Protein AF-A0A378Y1B1-F1 (afdb_monomer_lite)

Sequence (79 aa):
MNPQAMQEAMTLMEKAKKYDELIAFPERDCELRCSFCGKSQSEVDKMVTAKNICICNECIGLCAEILAEDDHGGFNTKE

Foldseek 3Di:
DDPVVVVVVVVVVVVVVVVVVVVCPPPDCPQLAAPPPRDGPVRAPDWDDDDPHIHGPVRVVVVVVVVVCPVPDDDPDDD

Structure (mmCIF, N/CA/C/O backbone):
data_AF-A0A378Y1B1-F1
#
_entry.id   AF-A0A378Y1B1-F1
#
loop_
_atom_site.group_PDB
_atom_site.id
_atom_site.type_symbol
_atom_site.label_atom_id
_atom_site.label_alt_id
_atom_site.label_comp_id
_atom_site.label_asym_id
_atom_site.label_entity_id
_atom_site.label_seq_id
_atom_site.pdbx_PDB_ins_code
_atom_site.Cartn_x
_atom_site.Cartn_y
_atom_site.Cartn_z
_atom_site.occupancy
_atom_site.B_iso_or_equiv
_atom_site.auth_seq_id
_atom_site.auth_comp_id
_atom_site.auth_asym_id
_atom_site.auth_atom_id
_atom_site.pdbx_PDB_model_num
ATOM 1 N N . MET A 1 1 ? -6.960 -7.498 54.284 1.00 51.53 1 MET A N 1
ATOM 2 C CA . MET A 1 1 ? -6.787 -6.863 52.959 1.00 51.53 1 MET A CA 1
ATOM 3 C C . MET A 1 1 ? -6.052 -5.558 53.168 1.00 51.53 1 MET A C 1
ATOM 5 O O . MET A 1 1 ? -6.495 -4.762 53.984 1.00 51.53 1 MET A O 1
ATOM 9 N N . ASN A 1 2 ? -4.889 -5.400 52.540 1.00 72.19 2 ASN A N 1
ATOM 10 C CA . ASN A 1 2 ? -4.059 -4.214 52.721 1.00 72.19 2 ASN A CA 1
ATOM 11 C C . ASN A 1 2 ? -4.642 -3.062 51.877 1.00 72.19 2 ASN A C 1
ATOM 13 O O . ASN A 1 2 ? -4.745 -3.235 50.660 1.00 72.19 2 ASN A O 1
ATOM 17 N N . PRO A 1 3 ? -5.019 -1.917 52.473 1.00 77.00 3 PRO A N 1
ATOM 18 C CA . PRO A 1 3 ? -5.536 -0.771 51.724 1.00 77.00 3 PRO A CA 1
ATOM 19 C C . PRO A 1 3 ? -4.533 -0.239 50.687 1.00 77.00 3 PRO A C 1
ATOM 21 O O . PRO A 1 3 ? -4.950 0.241 49.637 1.00 77.00 3 PRO A O 1
ATOM 24 N N . GLN A 1 4 ? -3.222 -0.399 50.912 1.00 80.06 4 GLN A N 1
ATOM 25 C CA . GLN A 1 4 ? -2.205 -0.007 49.927 1.00 80.06 4 GLN A CA 1
ATOM 26 C C . GLN A 1 4 ? -2.215 -0.890 48.677 1.00 80.06 4 GLN A C 1
ATOM 28 O O . GLN A 1 4 ? -2.123 -0.362 47.574 1.00 80.06 4 GLN A O 1
ATOM 33 N N . ALA A 1 5 ? -2.424 -2.201 48.822 1.00 75.00 5 ALA A N 1
ATOM 34 C CA . ALA A 1 5 ? -2.446 -3.114 47.678 1.00 75.00 5 ALA A CA 1
ATOM 35 C C . ALA A 1 5 ? -3.593 -2.787 46.701 1.00 75.00 5 ALA A C 1
ATOM 37 O O . ALA A 1 5 ? -3.455 -2.956 45.491 1.00 75.00 5 ALA A O 1
ATOM 38 N N . MET A 1 6 ? -4.720 -2.273 47.211 1.00 75.94 6 MET A N 1
ATOM 39 C CA . MET A 1 6 ? -5.822 -1.788 46.370 1.00 75.94 6 MET A CA 1
ATOM 40 C C . MET A 1 6 ? -5.482 -0.474 45.654 1.00 75.94 6 MET A C 1
ATOM 42 O O . MET A 1 6 ? -5.855 -0.301 44.494 1.00 75.94 6 MET A O 1
ATOM 46 N N . GLN A 1 7 ? -4.754 0.429 46.316 1.00 76.50 7 GLN A N 1
ATOM 47 C CA . GLN A 1 7 ? -4.288 1.684 45.720 1.00 76.50 7 GLN A CA 1
ATOM 48 C C . GLN A 1 7 ? -3.285 1.423 44.580 1.00 76.50 7 GLN A C 1
ATOM 50 O O . GLN A 1 7 ? -3.358 2.040 43.514 1.00 76.50 7 GLN A O 1
ATOM 55 N N . GLU A 1 8 ? -2.371 0.470 44.783 1.00 78.19 8 GLU A N 1
ATOM 56 C CA . GLU A 1 8 ? -1.370 0.064 43.792 1.00 78.19 8 GLU A CA 1
ATOM 57 C C . GLU A 1 8 ? -2.016 -0.605 42.574 1.00 78.19 8 GLU A C 1
ATOM 59 O O . GLU A 1 8 ? -1.630 -0.316 41.441 1.00 78.19 8 GLU A O 1
ATOM 64 N N . ALA A 1 9 ? -3.052 -1.424 42.787 1.00 75.00 9 ALA A N 1
ATOM 65 C CA . ALA A 1 9 ? -3.812 -2.054 41.710 1.00 75.00 9 ALA A CA 1
ATOM 66 C C . ALA A 1 9 ? -4.537 -1.028 40.816 1.00 75.00 9 ALA A C 1
ATOM 68 O O . ALA A 1 9 ? -4.484 -1.152 39.593 1.00 75.00 9 ALA A O 1
ATOM 69 N N . MET A 1 10 ? -5.152 0.015 41.393 1.00 73.75 10 MET A N 1
ATOM 70 C CA . MET A 1 10 ? -5.778 1.093 40.606 1.00 73.75 10 MET A CA 1
ATOM 71 C C . MET A 1 10 ? -4.740 1.893 39.805 1.00 73.75 10 MET A C 1
ATOM 73 O O . MET A 1 10 ? -4.903 2.085 38.600 1.00 73.75 10 MET A O 1
ATOM 77 N N . THR A 1 11 ? -3.611 2.230 40.433 1.00 77.94 11 THR A N 1
ATOM 78 C CA . THR A 1 11 ? -2.515 2.972 39.783 1.00 77.94 11 THR A CA 1
ATOM 79 C C . THR A 1 11 ? -1.876 2.176 38.631 1.00 77.94 11 THR A C 1
ATOM 81 O O . THR A 1 11 ? -1.449 2.741 37.620 1.00 77.94 11 THR A O 1
ATOM 84 N N . LEU A 1 12 ? -1.800 0.845 38.756 1.00 76.69 12 LEU A N 1
ATOM 85 C CA . LEU A 1 12 ? -1.290 -0.048 37.711 1.00 76.69 12 LEU A CA 1
ATOM 86 C C . LEU A 1 12 ? -2.224 -0.077 36.487 1.00 76.69 12 LEU A C 1
ATOM 88 O O . LEU A 1 12 ? -1.748 -0.034 35.353 1.00 76.69 12 LEU A O 1
ATOM 92 N N . MET A 1 13 ? -3.542 -0.095 36.710 1.00 72.75 13 MET A N 1
ATOM 93 C CA . MET A 1 13 ? -4.546 -0.049 35.639 1.00 72.75 13 MET A CA 1
ATOM 94 C C . MET A 1 13 ? -4.532 1.291 34.888 1.00 72.75 13 MET A C 1
ATOM 96 O O . MET A 1 13 ? -4.687 1.313 33.668 1.00 72.75 13 MET A O 1
ATOM 100 N N . GLU A 1 14 ? -4.287 2.406 35.580 1.00 73.69 14 GLU A N 1
ATOM 101 C CA . GLU A 1 14 ? -4.132 3.728 34.954 1.00 73.69 14 GLU A CA 1
ATOM 102 C C . GLU A 1 14 ? -2.872 3.811 34.079 1.00 73.69 14 GLU A C 1
ATOM 104 O O . GLU A 1 14 ? -2.916 4.339 32.966 1.00 73.69 14 GLU A O 1
ATOM 109 N N . LYS A 1 15 ? -1.754 3.223 34.528 1.00 71.00 15 LYS A N 1
ATOM 110 C CA . LYS A 1 15 ? -0.539 3.106 33.705 1.00 71.00 15 LYS A CA 1
ATOM 111 C C . LYS A 1 15 ? -0.761 2.217 32.484 1.00 71.00 15 LYS A C 1
ATOM 113 O O . LYS A 1 15 ? -0.263 2.556 31.417 1.00 71.00 15 LYS A O 1
ATOM 118 N N . ALA A 1 16 ? -1.516 1.125 32.614 1.00 66.75 16 ALA A N 1
ATOM 119 C CA . ALA A 1 16 ? -1.829 0.240 31.493 1.00 66.75 16 ALA A CA 1
ATOM 120 C C . ALA A 1 16 ? -2.606 0.966 30.378 1.00 66.75 16 ALA A C 1
ATOM 122 O O . ALA A 1 16 ? -2.267 0.788 29.214 1.00 66.75 16 ALA A O 1
ATOM 123 N N . LYS A 1 17 ? -3.544 1.867 30.715 1.00 66.62 17 LYS A N 1
ATOM 124 C CA . LYS A 1 17 ? -4.228 2.722 29.720 1.00 66.62 17 LYS A CA 1
ATOM 125 C C . LYS A 1 17 ? -3.269 3.649 28.970 1.00 66.62 17 LYS A C 1
ATOM 127 O O . LYS A 1 17 ? -3.411 3.835 27.770 1.00 66.62 17 LYS A O 1
ATOM 132 N N . LYS A 1 18 ? -2.259 4.194 29.659 1.00 69.44 18 LYS A N 1
ATOM 133 C CA . LYS A 1 18 ? -1.217 5.018 29.026 1.00 69.44 18 LYS A CA 1
ATOM 134 C C . LYS A 1 18 ? -0.357 4.215 28.045 1.00 69.44 18 LYS A C 1
ATOM 136 O O . LYS A 1 18 ? 0.074 4.762 27.038 1.00 69.44 18 LYS A O 1
ATOM 141 N N . TYR A 1 19 ? -0.080 2.944 28.342 1.00 60.84 19 TYR A N 1
ATOM 142 C CA . TYR A 1 19 ? 0.627 2.067 27.406 1.00 60.84 19 TYR A CA 1
ATOM 143 C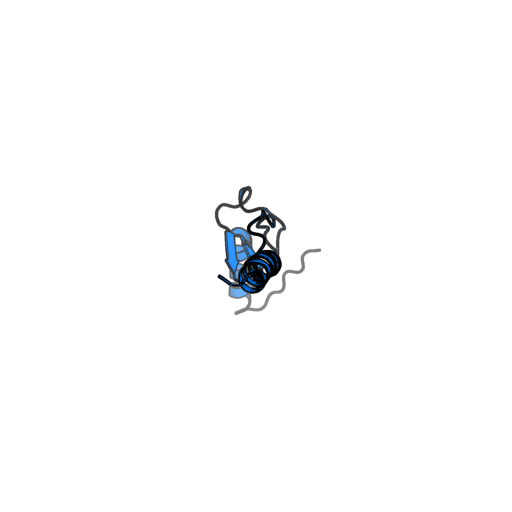 C . TYR A 1 19 ? -0.260 1.670 26.228 1.00 60.84 19 TYR A C 1
ATOM 145 O O . TYR A 1 19 ? 0.234 1.674 25.112 1.00 60.84 19 TYR A O 1
ATOM 153 N N . ASP A 1 20 ? -1.552 1.421 26.447 1.00 59.84 20 ASP A N 1
ATOM 154 C CA . ASP A 1 20 ? -2.526 1.175 25.375 1.00 59.84 20 ASP A CA 1
ATOM 155 C C . ASP A 1 20 ? -2.584 2.351 24.378 1.00 59.84 20 ASP A C 1
ATOM 157 O O . ASP A 1 20 ? -2.524 2.143 23.172 1.00 59.84 20 ASP A O 1
ATOM 161 N N . GLU A 1 21 ? -2.520 3.597 24.866 1.00 53.78 21 GLU A N 1
ATOM 162 C CA . GLU A 1 21 ? -2.428 4.807 24.029 1.00 53.78 21 GLU A CA 1
ATOM 163 C C . GLU A 1 21 ? -1.121 4.897 23.208 1.00 53.78 21 GLU A C 1
ATOM 165 O O . GLU A 1 21 ? -1.093 5.525 22.152 1.00 53.78 21 GLU A O 1
ATOM 170 N N . LEU A 1 22 ? -0.039 4.248 23.658 1.00 56.59 22 LEU A N 1
ATOM 171 C CA . LEU A 1 22 ? 1.238 4.152 22.932 1.00 56.59 22 LEU A CA 1
ATOM 172 C C . LEU A 1 22 ? 1.269 2.990 21.923 1.00 56.59 22 LEU A C 1
ATOM 174 O O . LEU A 1 22 ? 2.136 2.977 21.050 1.00 56.59 22 LEU A O 1
ATOM 178 N N . ILE A 1 23 ? 0.338 2.033 22.032 1.00 55.41 23 ILE A N 1
ATOM 179 C CA . ILE A 1 23 ? 0.106 0.948 21.058 1.00 55.41 23 ILE A CA 1
ATOM 180 C C . ILE A 1 23 ? -1.207 1.179 20.292 1.00 55.41 23 ILE A C 1
ATOM 182 O O . ILE A 1 23 ? -1.698 0.295 19.591 1.00 55.41 23 ILE A O 1
ATOM 186 N N . ALA A 1 24 ? -1.756 2.393 20.350 1.00 49.16 24 ALA A N 1
ATOM 187 C CA . ALA A 1 24 ? -2.699 2.849 19.352 1.00 49.16 24 ALA A CA 1
ATOM 188 C C . ALA A 1 24 ? -1.927 2.966 18.032 1.00 49.16 24 ALA A C 1
ATOM 190 O O . ALA A 1 24 ? -1.430 4.032 17.680 1.00 49.16 24 ALA A O 1
ATOM 191 N N . PHE A 1 25 ? -1.816 1.861 17.290 1.00 50.94 25 PHE A N 1
ATOM 192 C CA . PHE A 1 25 ? -1.770 1.957 15.841 1.00 50.94 25 PHE A CA 1
ATOM 193 C C . PHE A 1 25 ? -3.055 2.697 15.482 1.00 50.94 25 PHE A C 1
ATOM 195 O O . PHE A 1 25 ? -4.134 2.171 15.755 1.00 50.94 25 PHE A O 1
ATOM 202 N N . PRO A 1 26 ? -2.995 3.946 14.998 1.00 51.47 26 PRO A N 1
ATOM 203 C CA . PRO A 1 26 ? -4.201 4.642 14.612 1.00 51.47 26 PRO A CA 1
ATOM 204 C C . PRO A 1 26 ? -4.790 3.894 13.414 1.00 51.47 26 PRO A C 1
ATOM 206 O O . PRO A 1 26 ? -4.458 4.176 12.270 1.00 51.47 26 PRO A O 1
ATOM 209 N N . GLU A 1 27 ? -5.695 2.953 13.670 1.00 57.88 27 GLU A N 1
ATOM 210 C CA . GLU A 1 27 ? -6.613 2.370 12.687 1.00 57.88 27 GLU A CA 1
ATOM 211 C C . GLU A 1 27 ? -7.667 3.411 12.269 1.00 57.88 27 GLU A C 1
ATOM 213 O O . GLU A 1 27 ? -8.861 3.138 12.214 1.00 57.88 27 GLU A O 1
ATOM 218 N N . ARG A 1 28 ? -7.251 4.661 12.055 1.00 50.41 28 ARG A N 1
ATOM 219 C CA . ARG A 1 28 ? -8.132 5.772 11.707 1.00 50.41 28 ARG A CA 1
ATOM 220 C C . ARG A 1 28 ? -7.597 6.422 10.453 1.00 50.41 28 ARG A C 1
ATOM 222 O O . ARG A 1 28 ? -6.732 7.288 10.528 1.00 50.41 28 ARG A O 1
ATOM 229 N N . ASP A 1 29 ? -8.103 5.913 9.334 1.00 53.69 29 ASP A N 1
ATOM 230 C CA . ASP A 1 29 ? -8.184 6.579 8.037 1.00 53.69 29 ASP A CA 1
ATOM 231 C C . ASP A 1 29 ? -6.979 7.463 7.699 1.00 53.69 29 ASP A C 1
ATOM 233 O O . ASP A 1 29 ? -7.108 8.646 7.385 1.00 53.69 29 ASP A O 1
ATOM 237 N N . CYS A 1 30 ? -5.775 6.885 7.728 1.00 51.25 30 CYS A N 1
ATOM 238 C CA . CYS A 1 30 ? -4.727 7.419 6.876 1.00 51.25 30 CYS A CA 1
ATOM 239 C C . CYS A 1 30 ? -5.184 7.060 5.469 1.00 51.25 30 CYS A C 1
ATOM 241 O O . CYS A 1 30 ? -5.060 5.901 5.076 1.00 51.25 30 CYS A O 1
ATOM 243 N N . GLU A 1 31 ? -5.862 8.008 4.814 1.00 66.69 31 GLU A N 1
ATOM 244 C CA . GLU A 1 31 ? -6.455 7.859 3.490 1.00 66.69 31 GLU A CA 1
ATOM 245 C C . GLU A 1 31 ? -5.519 7.003 2.644 1.00 66.69 31 GLU A C 1
ATOM 247 O O . GLU A 1 31 ? -4.406 7.432 2.332 1.00 66.69 31 GLU A O 1
ATOM 252 N N . LEU A 1 32 ? -5.927 5.755 2.380 1.00 78.44 32 LEU A N 1
ATOM 253 C CA . LEU A 1 32 ? -5.117 4.799 1.639 1.00 78.44 32 LEU A CA 1
ATOM 254 C C . LEU A 1 32 ? -4.981 5.373 0.232 1.00 78.44 32 LEU A C 1
ATOM 256 O O . LEU A 1 32 ? -5.876 5.241 -0.603 1.00 78.44 32 LEU A O 1
ATOM 260 N N . ARG A 1 33 ? -3.902 6.128 0.038 1.00 87.88 33 ARG A N 1
ATOM 261 C CA . ARG A 1 33 ? -3.622 6.950 -1.130 1.00 87.88 33 ARG A CA 1
ATOM 262 C C . ARG A 1 33 ? -2.396 6.395 -1.804 1.00 87.88 33 ARG A C 1
ATOM 264 O O . ARG A 1 33 ? -1.375 6.150 -1.162 1.00 87.88 33 ARG A O 1
ATOM 271 N N . CYS A 1 34 ? -2.479 6.216 -3.112 1.00 90.00 34 CYS A N 1
ATOM 272 C CA . CYS A 1 34 ? -1.340 5.767 -3.882 1.00 90.00 34 CYS A CA 1
ATOM 273 C C . CYS A 1 34 ? -0.190 6.776 -3.761 1.00 90.00 34 CYS A C 1
ATOM 275 O O . CYS A 1 34 ? -0.357 7.952 -4.073 1.00 90.00 34 CYS A O 1
ATOM 277 N N . SER A 1 35 ? 0.998 6.310 -3.379 1.00 88.44 35 SER A N 1
ATOM 278 C CA . SER A 1 35 ? 2.188 7.159 -3.248 1.00 88.44 35 SER A CA 1
ATOM 279 C C . SER A 1 35 ? 2.701 7.713 -4.585 1.00 88.44 35 SER A C 1
ATOM 281 O O . SER A 1 35 ? 3.536 8.609 -4.583 1.00 88.44 35 SER A O 1
ATOM 283 N N . PHE A 1 36 ? 2.215 7.193 -5.716 1.00 89.31 36 PHE A N 1
ATOM 284 C CA . PHE A 1 36 ? 2.640 7.593 -7.060 1.00 89.31 36 PHE A CA 1
ATOM 285 C C . PHE A 1 36 ? 1.675 8.591 -7.706 1.00 89.31 36 PHE A C 1
ATOM 287 O O . PHE A 1 36 ? 2.112 9.606 -8.235 1.00 89.31 36 PHE A O 1
ATOM 294 N N . CYS A 1 37 ? 0.366 8.321 -7.659 1.00 91.38 37 CYS A N 1
ATOM 295 C CA . CYS A 1 37 ? -0.651 9.161 -8.303 1.00 91.38 37 CYS A CA 1
ATOM 296 C C . CYS A 1 37 ? -1.540 9.947 -7.325 1.00 91.38 37 CYS A C 1
ATOM 298 O O . CYS A 1 37 ? -2.340 10.765 -7.764 1.00 91.38 37 CYS A O 1
ATOM 300 N N . GLY A 1 38 ? -1.445 9.696 -6.015 1.00 87.62 38 GLY A N 1
ATOM 301 C CA . GLY A 1 38 ? -2.225 10.382 -4.976 1.00 87.62 38 GLY A CA 1
ATOM 302 C C . GLY A 1 38 ? -3.690 9.941 -4.841 1.00 87.62 38 GLY A C 1
ATOM 303 O O . GLY A 1 38 ? -4.356 10.368 -3.893 1.00 87.62 38 GLY A O 1
ATOM 304 N N . LYS A 1 39 ? -4.181 9.080 -5.746 1.00 89.50 39 LYS A N 1
ATOM 305 C CA . LYS A 1 39 ? -5.561 8.569 -5.749 1.00 89.50 39 LYS A CA 1
ATOM 306 C C . LYS A 1 39 ? -5.872 7.761 -4.495 1.00 89.50 39 LYS A C 1
ATOM 308 O O . LYS A 1 39 ? -5.054 6.937 -4.080 1.00 89.50 39 LYS A O 1
ATOM 313 N N . SER A 1 40 ? -7.062 7.957 -3.941 1.00 89.69 40 SER A N 1
ATOM 314 C CA . SER A 1 40 ? -7.569 7.190 -2.801 1.00 89.69 40 SER A CA 1
ATOM 315 C C . SER A 1 40 ? -8.064 5.801 -3.217 1.00 89.69 40 SER A C 1
ATOM 317 O O . SER A 1 40 ? -8.375 5.564 -4.383 1.00 89.69 40 SER A O 1
ATOM 319 N N . GLN A 1 41 ? -8.203 4.881 -2.259 1.00 83.88 41 GLN A N 1
ATOM 320 C CA . GLN A 1 41 ? -8.739 3.532 -2.495 1.00 83.88 41 GLN A CA 1
ATOM 321 C C . GLN A 1 41 ? -10.109 3.531 -3.200 1.00 83.88 41 GLN A C 1
ATOM 323 O O . GLN A 1 41 ? -10.370 2.639 -3.995 1.00 83.88 41 GLN A O 1
ATOM 328 N N . SER A 1 42 ? -10.954 4.541 -2.970 1.00 86.25 42 SER A N 1
ATOM 329 C CA . SER A 1 42 ? -12.259 4.674 -3.640 1.00 86.25 42 SER A CA 1
ATOM 330 C C . SER A 1 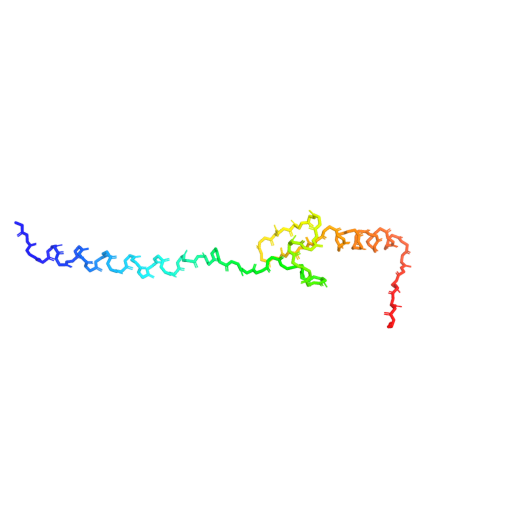42 ? -12.175 5.059 -5.123 1.00 86.25 42 SER A C 1
ATOM 332 O O . SER A 1 42 ? -13.165 4.930 -5.836 1.00 86.25 42 SER A O 1
ATOM 334 N N . GLU A 1 43 ? -11.032 5.568 -5.587 1.00 87.19 43 GLU A N 1
ATOM 335 C CA . GLU A 1 43 ? -10.833 6.042 -6.965 1.00 87.19 43 GLU A CA 1
ATOM 336 C C . GLU A 1 43 ? -10.192 4.986 -7.876 1.00 87.19 43 GLU A C 1
ATOM 338 O O . GLU A 1 43 ? -10.015 5.229 -9.071 1.00 87.19 43 GLU A O 1
ATOM 343 N N . VAL A 1 44 ? -9.805 3.832 -7.326 1.00 88.88 44 VAL A N 1
ATOM 344 C CA . VAL A 1 44 ? -9.066 2.787 -8.042 1.00 88.88 44 VAL A CA 1
ATOM 345 C C . VAL A 1 44 ? -9.729 1.430 -7.843 1.00 88.88 44 VAL A C 1
ATOM 347 O O . VAL A 1 44 ? -10.291 1.151 -6.790 1.00 88.88 44 VAL A O 1
ATOM 350 N N . ASP A 1 45 ? -9.642 0.563 -8.852 1.00 86.06 45 ASP A N 1
ATOM 351 C CA . ASP A 1 45 ? -10.243 -0.778 -8.795 1.00 86.06 45 ASP A CA 1
ATOM 352 C C . ASP A 1 45 ? -9.548 -1.654 -7.743 1.00 86.06 45 ASP A C 1
ATOM 354 O O . ASP A 1 45 ? -10.188 -2.396 -6.996 1.00 86.06 45 ASP A O 1
ATOM 358 N N . LYS A 1 46 ? -8.213 -1.555 -7.664 1.00 86.69 46 LYS A N 1
ATOM 359 C CA . LYS A 1 46 ? -7.403 -2.295 -6.69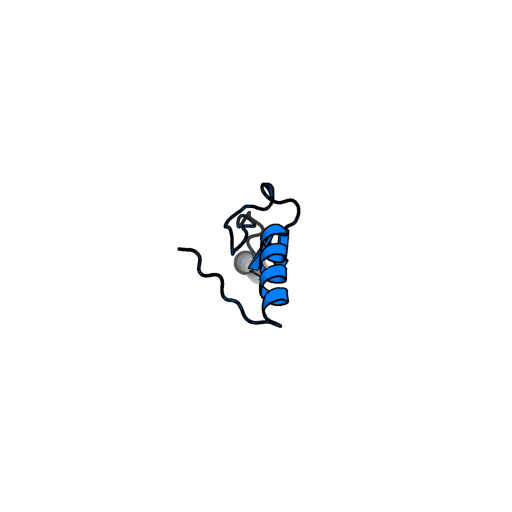2 1.00 86.69 46 LYS A CA 1
ATOM 360 C C . LYS A 1 46 ? -6.270 -1.430 -6.163 1.00 86.69 46 LYS A C 1
ATOM 362 O O . LYS A 1 46 ? -5.556 -0.767 -6.917 1.00 86.69 46 LYS A O 1
ATOM 367 N N . MET A 1 47 ? -6.058 -1.517 -4.856 1.00 89.12 47 MET A N 1
ATOM 368 C CA . MET A 1 47 ? -4.929 -0.908 -4.167 1.00 89.12 47 MET A CA 1
ATOM 369 C C . MET A 1 47 ? -4.162 -1.976 -3.393 1.00 89.12 47 MET A C 1
ATOM 371 O O . MET A 1 47 ? -4.754 -2.776 -2.671 1.00 89.12 47 MET A O 1
ATOM 375 N N . VAL A 1 48 ? -2.844 -1.988 -3.567 1.00 89.06 48 VAL A N 1
ATOM 376 C CA . VAL A 1 48 ? -1.918 -2.870 -2.863 1.00 89.06 48 VAL A CA 1
ATOM 377 C C . VAL A 1 48 ? -1.226 -2.058 -1.779 1.00 89.06 48 VAL A C 1
ATOM 379 O O . VAL A 1 48 ? -0.555 -1.066 -2.068 1.00 89.06 48 VAL A O 1
ATOM 382 N N . THR A 1 49 ? -1.373 -2.501 -0.535 1.00 86.25 49 THR A N 1
ATOM 383 C CA . THR A 1 49 ? -0.720 -1.888 0.623 1.00 86.25 49 THR A CA 1
ATOM 384 C C . THR A 1 49 ? 0.369 -2.819 1.132 1.00 86.25 49 THR A C 1
ATOM 386 O O . THR A 1 49 ? 0.104 -3.964 1.495 1.00 86.25 49 THR A O 1
ATOM 389 N N . ALA A 1 50 ? 1.606 -2.331 1.167 1.00 80.19 50 ALA A N 1
ATOM 390 C CA . ALA A 1 50 ? 2.746 -3.035 1.736 1.00 80.19 50 ALA A CA 1
ATOM 391 C C . ALA A 1 50 ? 3.367 -2.170 2.837 1.00 80.19 50 ALA A C 1
ATOM 393 O O . ALA A 1 50 ? 3.936 -1.113 2.565 1.00 80.19 50 ALA A O 1
ATOM 394 N N . LYS A 1 51 ? 3.287 -2.630 4.093 1.00 81.62 51 LYS A N 1
ATOM 395 C CA . LYS A 1 51 ? 3.721 -1.871 5.282 1.00 81.62 51 LYS A CA 1
ATOM 396 C C . LYS A 1 51 ? 3.077 -0.470 5.325 1.00 81.62 51 LYS A C 1
ATOM 398 O O . LYS A 1 51 ? 1.894 -0.375 5.613 1.00 81.62 51 LYS A O 1
ATOM 403 N N . ASN A 1 52 ? 3.850 0.575 5.001 1.00 78.31 52 ASN A N 1
ATOM 404 C CA . ASN A 1 52 ? 3.459 1.992 5.008 1.00 78.31 52 ASN A CA 1
ATOM 405 C C . ASN A 1 52 ? 3.364 2.597 3.590 1.00 78.31 52 ASN A C 1
ATOM 407 O O . ASN A 1 52 ? 3.329 3.815 3.448 1.00 78.31 52 ASN A O 1
ATOM 411 N N . ILE A 1 53 ? 3.408 1.775 2.535 1.00 83.25 53 ILE A N 1
ATOM 412 C CA . ILE A 1 53 ? 3.378 2.219 1.134 1.00 83.25 53 ILE A CA 1
ATOM 413 C C . ILE A 1 53 ? 2.123 1.663 0.467 1.00 83.25 53 ILE A C 1
ATOM 415 O O . ILE A 1 53 ? 1.811 0.480 0.617 1.00 83.25 53 ILE A O 1
ATOM 419 N N . CYS A 1 54 ? 1.436 2.508 -0.301 1.00 89.25 54 CYS A N 1
ATOM 420 C CA . CYS A 1 54 ? 0.250 2.134 -1.063 1.00 89.25 54 CYS A CA 1
ATOM 421 C C . CYS A 1 54 ? 0.482 2.392 -2.557 1.00 89.25 54 CYS A C 1
ATOM 423 O O . CYS A 1 54 ? 0.935 3.469 -2.953 1.00 89.25 54 CYS A O 1
ATOM 425 N N . ILE A 1 55 ? 0.140 1.425 -3.404 1.00 90.81 55 ILE A N 1
ATOM 426 C CA . ILE A 1 55 ? 0.231 1.5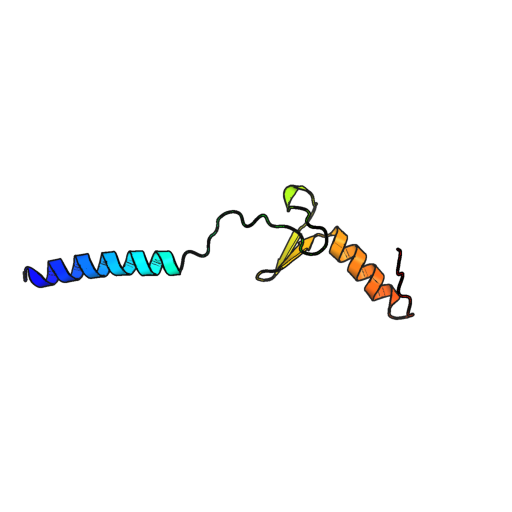37 -4.865 1.00 90.81 55 ILE A CA 1
ATOM 427 C C . ILE A 1 55 ? -1.056 1.017 -5.517 1.00 90.81 55 ILE A C 1
ATOM 429 O O . ILE A 1 55 ? -1.579 -0.021 -5.119 1.00 90.81 55 ILE A O 1
ATOM 433 N N . CYS A 1 56 ? -1.609 1.743 -6.493 1.00 93.19 56 CYS A N 1
ATOM 434 C CA . CYS A 1 56 ? -2.810 1.309 -7.213 1.00 93.19 56 CYS A CA 1
ATOM 435 C C . CYS A 1 56 ? -2.480 0.436 -8.431 1.00 93.19 56 CYS A C 1
ATOM 437 O O . CYS A 1 56 ? -1.359 0.456 -8.939 1.00 93.19 56 CYS A O 1
ATOM 439 N N . ASN A 1 57 ? -3.474 -0.299 -8.931 1.00 92.25 57 ASN A N 1
ATOM 440 C CA . ASN A 1 57 ? -3.331 -1.169 -10.100 1.00 92.25 57 ASN A CA 1
ATOM 441 C C . ASN A 1 57 ? -2.866 -0.440 -11.367 1.00 92.25 57 ASN A C 1
ATOM 443 O O . ASN A 1 57 ? -2.092 -1.008 -12.130 1.00 92.25 57 ASN A O 1
ATOM 447 N N . GLU A 1 58 ? -3.303 0.802 -11.581 1.00 92.50 58 GLU A N 1
ATOM 448 C CA . GLU A 1 58 ? -2.877 1.608 -12.732 1.00 92.50 58 GLU A CA 1
ATOM 449 C C . GLU A 1 58 ? -1.376 1.907 -12.665 1.00 92.50 58 GLU A C 1
ATOM 451 O O . GLU A 1 58 ? -0.657 1.685 -13.634 1.00 92.50 58 GLU A O 1
ATOM 456 N N . CYS A 1 59 ? -0.877 2.343 -11.502 1.00 93.06 59 CYS A N 1
ATOM 457 C CA . CYS A 1 59 ? 0.549 2.604 -11.309 1.00 93.06 59 CYS A CA 1
ATOM 458 C C . CYS A 1 59 ? 1.387 1.328 -11.403 1.00 93.06 59 CYS A C 1
ATOM 460 O O . CYS A 1 59 ? 2.476 1.378 -11.959 1.00 93.06 59 CYS A O 1
ATOM 462 N N . ILE A 1 60 ? 0.886 0.186 -10.912 1.00 91.62 60 ILE A N 1
ATOM 463 C CA . ILE A 1 60 ? 1.560 -1.108 -11.102 1.00 91.62 60 ILE A CA 1
ATOM 464 C C . ILE A 1 60 ? 1.686 -1.426 -12.594 1.00 91.62 60 ILE A C 1
ATOM 466 O O . ILE A 1 60 ? 2.761 -1.831 -13.021 1.00 91.62 60 ILE A O 1
ATOM 470 N N . GLY A 1 61 ? 0.617 -1.227 -13.375 1.00 90.88 61 GLY A N 1
ATOM 471 C CA . GLY A 1 61 ? 0.626 -1.433 -14.825 1.00 90.88 61 GLY A CA 1
ATOM 472 C C . GLY A 1 61 ? 1.667 -0.558 -15.516 1.00 90.88 61 GL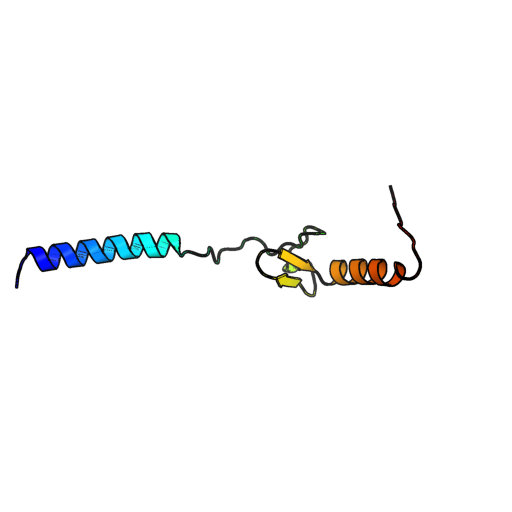Y A C 1
ATOM 473 O O . GLY A 1 61 ? 2.564 -1.086 -16.162 1.00 90.88 61 GLY A O 1
ATOM 474 N N . LEU A 1 62 ? 1.630 0.751 -15.260 1.00 89.94 62 LEU A N 1
ATOM 475 C CA . LEU A 1 62 ? 2.584 1.703 -15.835 1.00 89.94 62 LEU A CA 1
ATOM 476 C C . LEU A 1 62 ? 4.033 1.374 -15.454 1.00 89.94 62 LEU A C 1
ATOM 478 O O . LEU A 1 62 ? 4.917 1.393 -16.303 1.00 89.94 62 LEU A O 1
ATOM 482 N N . CYS A 1 63 ? 4.293 1.047 -14.185 1.00 89.44 63 CYS A N 1
ATOM 483 C CA . CYS A 1 63 ? 5.624 0.630 -13.755 1.00 89.44 63 CYS A CA 1
ATOM 484 C C . CYS A 1 63 ? 6.049 -0.681 -14.426 1.00 89.44 63 CYS A C 1
ATOM 486 O O . CYS A 1 63 ? 7.210 -0.809 -14.795 1.00 89.44 63 CYS A O 1
ATOM 488 N N . ALA A 1 64 ? 5.141 -1.644 -14.588 1.00 87.56 64 ALA A N 1
ATOM 489 C CA . ALA A 1 64 ? 5.436 -2.910 -15.248 1.00 87.56 64 ALA A CA 1
ATOM 490 C C . ALA A 1 64 ? 5.729 -2.727 -16.744 1.00 87.56 64 ALA A C 1
ATOM 492 O O . ALA A 1 64 ? 6.626 -3.389 -17.250 1.00 87.56 64 ALA A O 1
ATOM 493 N N . GLU A 1 65 ? 5.026 -1.818 -17.426 1.00 87.19 65 GLU A N 1
ATOM 494 C CA . GLU A 1 65 ? 5.303 -1.445 -18.818 1.00 87.19 65 GLU A CA 1
ATOM 495 C C . GLU A 1 65 ? 6.700 -0.827 -18.947 1.00 87.19 65 GLU A C 1
ATOM 497 O O . GLU A 1 65 ? 7.517 -1.337 -19.706 1.00 87.19 65 GLU A O 1
ATOM 502 N N . ILE A 1 66 ? 7.025 0.167 -18.112 1.00 86.25 66 ILE A N 1
ATOM 503 C CA . ILE A 1 66 ? 8.350 0.811 -18.100 1.00 86.25 66 ILE A CA 1
ATOM 504 C C . ILE A 1 66 ? 9.466 -0.207 -17.811 1.00 86.25 66 ILE A C 1
ATOM 506 O O . ILE A 1 66 ? 10.519 -0.176 -18.439 1.00 86.25 66 ILE A O 1
ATOM 510 N N . LEU A 1 67 ? 9.249 -1.121 -16.859 1.00 83.62 67 LEU A N 1
ATOM 511 C CA . LEU A 1 67 ? 10.223 -2.162 -16.511 1.00 83.62 67 LEU A CA 1
ATOM 512 C C . LEU A 1 67 ? 10.374 -3.216 -17.612 1.00 83.62 67 LEU A C 1
ATOM 514 O O . LEU A 1 67 ? 11.464 -3.750 -17.793 1.00 83.62 67 LEU A O 1
ATOM 518 N N . ALA A 1 68 ? 9.296 -3.532 -18.331 1.00 82.19 68 ALA A N 1
ATOM 519 C CA . ALA A 1 68 ? 9.337 -4.439 -19.471 1.00 82.19 68 ALA A CA 1
ATOM 520 C C . ALA A 1 68 ? 10.041 -3.805 -20.683 1.00 82.19 68 ALA A C 1
ATOM 522 O O . ALA A 1 68 ? 10.661 -4.520 -21.466 1.00 82.19 68 ALA A O 1
ATOM 523 N N . GLU A 1 69 ? 9.982 -2.478 -20.821 1.00 67.00 69 GLU A N 1
ATOM 524 C CA . GLU A 1 69 ? 10.710 -1.723 -21.847 1.00 67.00 69 GLU A CA 1
ATOM 525 C C . GLU A 1 69 ? 12.221 -1.600 -21.549 1.00 67.00 69 GLU A C 1
ATOM 527 O O . GLU A 1 69 ? 13.006 -1.403 -22.474 1.00 67.00 69 GLU A O 1
ATOM 532 N N . ASP A 1 70 ? 12.674 -1.781 -20.300 1.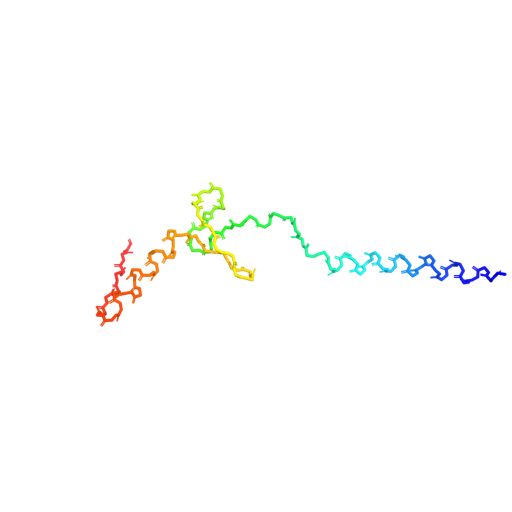00 57.78 70 ASP A N 1
ATOM 533 C CA . ASP A 1 70 ? 14.088 -1.603 -19.914 1.00 57.78 70 ASP A CA 1
ATOM 534 C C . ASP A 1 70 ? 15.025 -2.758 -20.345 1.00 57.78 70 ASP A C 1
ATOM 536 O O . ASP A 1 70 ? 16.241 -2.574 -20.383 1.00 57.78 70 ASP A O 1
ATOM 540 N N . ASP A 1 71 ? 14.502 -3.910 -20.799 1.00 55.19 71 ASP A N 1
ATOM 541 C CA . ASP A 1 71 ? 15.323 -4.927 -21.503 1.00 55.19 71 ASP A CA 1
ATOM 542 C C . ASP A 1 71 ? 15.831 -4.399 -22.869 1.00 55.19 71 ASP A C 1
ATOM 544 O O . ASP A 1 71 ? 16.829 -4.870 -23.420 1.00 55.19 71 ASP A O 1
ATOM 548 N N . HIS A 1 72 ? 15.210 -3.323 -23.374 1.00 51.72 72 HIS A N 1
ATOM 549 C CA . HIS A 1 72 ? 15.640 -2.542 -24.530 1.00 51.72 72 HIS A CA 1
ATOM 550 C C . HIS A 1 72 ? 15.499 -1.029 -24.262 1.00 51.72 72 HIS A C 1
ATOM 552 O O . HIS A 1 72 ? 14.720 -0.350 -24.920 1.00 51.72 72 HIS A O 1
ATOM 558 N N . GLY A 1 73 ? 16.281 -0.518 -23.303 1.00 54.22 73 GLY A N 1
ATOM 559 C CA . GLY A 1 73 ? 16.511 0.898 -22.966 1.00 54.22 73 GLY A CA 1
ATOM 560 C C . GLY A 1 73 ? 15.688 1.983 -23.684 1.00 54.22 73 GLY A C 1
ATOM 561 O O . GLY A 1 73 ? 15.913 2.285 -24.857 1.00 54.22 73 GLY A O 1
ATOM 562 N N . GLY A 1 74 ? 14.847 2.693 -22.924 1.00 49.31 74 GLY A N 1
ATOM 563 C CA . GLY A 1 74 ? 14.136 3.878 -23.408 1.00 49.31 74 GLY A CA 1
ATOM 564 C C . GLY A 1 74 ? 13.456 4.690 -22.303 1.00 49.31 74 GLY A C 1
ATOM 565 O O . GLY A 1 74 ? 12.289 4.487 -21.992 1.00 49.31 74 GLY A O 1
ATOM 566 N N . PHE A 1 75 ? 14.167 5.668 -21.735 1.00 47.69 75 PHE A N 1
ATOM 567 C CA . PHE A 1 75 ? 13.605 6.675 -20.830 1.00 47.69 75 PHE A CA 1
ATOM 568 C C . PHE A 1 75 ? 12.716 7.657 -21.609 1.00 47.69 75 PHE A C 1
ATOM 570 O O . PHE A 1 75 ? 13.211 8.581 -22.254 1.00 47.69 75 PHE A O 1
ATOM 577 N N . ASN A 1 76 ? 11.396 7.490 -21.538 1.00 54.88 76 ASN A N 1
ATOM 578 C CA . ASN A 1 76 ? 10.456 8.499 -22.024 1.00 54.88 76 ASN A CA 1
ATOM 579 C C . ASN A 1 76 ? 10.264 9.600 -20.967 1.00 54.88 76 ASN A C 1
ATOM 581 O O . ASN A 1 76 ? 9.244 9.647 -20.274 1.00 54.88 76 ASN A O 1
ATOM 585 N N . THR A 1 77 ? 11.237 10.515 -20.873 1.00 50.19 77 THR A N 1
ATOM 586 C CA . THR A 1 77 ? 10.985 11.890 -20.411 1.00 50.19 77 THR A CA 1
ATOM 587 C C . THR A 1 77 ? 9.907 12.485 -21.302 1.00 50.19 77 THR A C 1
ATOM 589 O O . THR A 1 77 ? 10.136 12.695 -22.491 1.00 50.19 77 THR A O 1
ATOM 592 N N . LYS A 1 78 ? 8.737 12.759 -20.737 1.00 46.84 78 LYS A N 1
ATOM 593 C CA . LYS A 1 78 ? 7.807 13.724 -21.312 1.00 46.84 78 LYS A CA 1
ATOM 594 C C . LYS A 1 78 ? 7.672 14.873 -20.322 1.00 46.84 78 LYS A C 1
ATOM 596 O O . LYS A 1 78 ? 7.434 14.639 -19.137 1.00 46.84 78 LYS A O 1
ATOM 601 N N . GLU A 1 79 ? 7.989 16.043 -20.861 1.00 41.38 79 GLU A N 1
ATOM 602 C CA . GLU A 1 79 ? 7.971 17.390 -20.289 1.00 41.38 79 GLU A CA 1
ATOM 603 C C . GLU A 1 79 ? 6.594 17.792 -19.745 1.00 41.38 79 GLU A C 1
ATOM 605 O O . GLU A 1 79 ? 5.574 17.263 -20.251 1.00 41.38 79 GLU A O 1
#

pLDDT: mean 73.96, std 15.32, range [41.38, 93.19]

Secondary structure (DSSP, 8-state):
--HHHHHHHHHHHHHHHHHHHHS----S----B-TTT--BGGGSS-EEEETTEEEEHHHHHHHHHHHHHGGG-------

Organism: Paenibacillus polymyxa (NCBI:txid1406)

InterPro domains:
  IPR010603 ATP-dependent Clp protease ATP-binding subunit ClpX, zinc ribbon domain [PF06689] (33-69)
  IPR010603 ATP-dependent Clp protease ATP-binding subunit ClpX, zinc ribbon domain [SM00994] (31-70)
  IPR038366 Zinc finger, ClpX C4-type superfamily [G3DSA:6.20.220.10] (20-70)
  IPR059188 ClpX-like, zinc ribbon domain [PS51902] (22-75)

Radius of gyration: 24.41 Å; chains: 1; bounding box: 29×24×78 Å